Protein AF-Q2FQA1-F1 (afdb_monomer_lite)

Radius of gyration: 12.93 Å; chains: 1; bounding box: 30×27×35 Å

Secondary structure (DSSP, 8-state):
-HHHHHHHHHHH-HHHHHHHHT-TTSTT-BTTEEEEEEETTSBEEE-SS-GGGTT-B-TT---TTS--HHHHHHHHHHHH--S-----SEEEEEEE--

Organism: Methanospirillum hungatei JF-1 (strain ATCC 27890 / DSM 864 / NBRC 100397 / JF-1) (NCBI:txid323259)

Foldseek 3Di:
DQVVLVVCCVVVNDVVSLVQLLDCPHPPNDPFKWKWKAAPQQATSHGNVCVVSHRPRQQCPADPVRDRVSVVCVVVQVPPDPDPPPPRRMGMDMDGDD

Structure (mmCIF, N/CA/C/O backbone):
data_AF-Q2FQA1-F1
#
_entry.id   AF-Q2FQA1-F1
#
loop_
_atom_site.group_PDB
_atom_site.id
_atom_site.type_symbol
_atom_site.label_atom_id
_atom_site.label_alt_id
_atom_site.label_comp_id
_atom_site.label_asym_id
_atom_site.label_entity_id
_atom_site.label_seq_id
_atom_site.pdbx_PDB_ins_code
_atom_site.Cartn_x
_atom_site.Cartn_y
_atom_site.Cartn_z
_atom_site.occupancy
_atom_site.B_iso_or_equiv
_atom_site.auth_seq_id
_atom_site.auth_comp_id
_atom_site.auth_asym_id
_atom_site.auth_atom_id
_atom_site.pdbx_PDB_model_num
ATOM 1 N N . MET A 1 1 ? -2.213 10.019 11.222 1.00 59.78 1 MET A N 1
ATOM 2 C CA . MET A 1 1 ? -2.480 8.971 10.222 1.00 59.78 1 MET A CA 1
ATOM 3 C C . MET A 1 1 ? -1.467 7.840 10.185 1.00 59.78 1 MET A C 1
ATOM 5 O O . MET A 1 1 ? -1.911 6.734 10.426 1.00 59.78 1 MET A O 1
ATOM 9 N N . ASP A 1 2 ? -0.157 8.017 9.981 1.00 65.12 2 ASP A N 1
ATOM 10 C CA . ASP A 1 2 ? 0.784 6.864 9.933 1.00 65.12 2 ASP A CA 1
ATOM 11 C C . ASP A 1 2 ? 0.725 6.025 11.208 1.00 65.12 2 ASP A C 1
ATOM 13 O O . ASP A 1 2 ? 0.512 4.817 11.164 1.00 65.12 2 ASP A O 1
ATOM 17 N N . GLY A 1 3 ? 0.819 6.697 12.359 1.00 76.56 3 GLY A N 1
ATOM 18 C CA . GLY A 1 3 ? 0.664 6.054 13.658 1.00 76.56 3 GLY A CA 1
ATOM 19 C C . GLY A 1 3 ? -0.721 5.437 13.865 1.00 76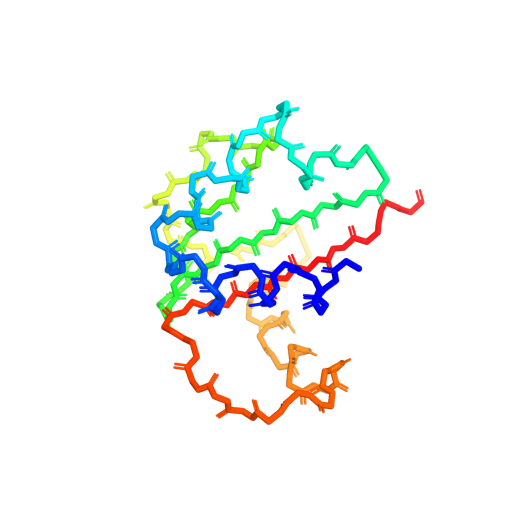.56 3 GLY A C 1
ATOM 20 O O . GLY A 1 3 ? -0.811 4.383 14.474 1.00 76.56 3 GLY A O 1
ATOM 21 N N . GLU A 1 4 ? -1.784 6.032 13.318 1.00 84.25 4 GLU A N 1
ATOM 22 C CA . GLU A 1 4 ? -3.163 5.528 13.447 1.00 84.25 4 GLU A CA 1
ATOM 23 C C . GLU A 1 4 ? -3.397 4.290 12.574 1.00 84.25 4 GLU A C 1
ATOM 25 O O . GLU A 1 4 ? -4.002 3.329 13.030 1.00 84.25 4 GLU A O 1
ATOM 30 N N . ALA A 1 5 ? -2.872 4.271 11.347 1.00 84.25 5 ALA A N 1
ATOM 31 C CA . ALA A 1 5 ? -2.946 3.130 10.440 1.00 84.25 5 ALA A CA 1
ATOM 32 C C . ALA A 1 5 ? -2.128 1.946 10.975 1.00 84.25 5 ALA A C 1
ATOM 34 O O . ALA A 1 5 ? -2.594 0.805 10.985 1.00 84.25 5 ALA A O 1
ATOM 35 N N . VAL A 1 6 ? -0.924 2.220 11.488 1.00 83.00 6 VAL A N 1
ATOM 36 C CA . VAL A 1 6 ? -0.097 1.221 12.178 1.00 83.00 6 VAL A CA 1
ATOM 37 C C . VAL A 1 6 ? -0.812 0.692 13.421 1.00 83.00 6 VAL A C 1
ATOM 39 O O . VAL A 1 6 ? -0.863 -0.521 13.622 1.00 83.00 6 VAL A O 1
ATOM 42 N N . HIS A 1 7 ? -1.408 1.575 14.226 1.00 85.31 7 HIS A N 1
ATOM 43 C CA . HIS A 1 7 ? -2.165 1.187 15.415 1.00 85.31 7 HIS A CA 1
ATOM 44 C C . HIS A 1 7 ? -3.396 0.346 15.064 1.00 85.31 7 HIS A C 1
ATOM 46 O O . HIS A 1 7 ? -3.628 -0.684 15.684 1.00 85.31 7 HIS A O 1
ATOM 52 N N . TYR A 1 8 ? -4.130 0.705 14.013 1.00 88.19 8 TYR A N 1
ATOM 53 C CA . TYR A 1 8 ? -5.281 -0.060 13.544 1.00 88.19 8 TYR A CA 1
ATOM 54 C C . TYR A 1 8 ? -4.894 -1.479 13.120 1.00 88.19 8 TYR A C 1
ATOM 56 O O . TYR A 1 8 ? -5.545 -2.444 13.509 1.00 88.19 8 TYR A O 1
ATOM 64 N N . VAL A 1 9 ? -3.797 -1.637 12.372 1.00 87.50 9 VAL A N 1
ATOM 65 C CA . VAL A 1 9 ? -3.272 -2.967 12.016 1.00 87.50 9 VAL A CA 1
ATOM 66 C C . VAL A 1 9 ? -2.830 -3.745 13.251 1.00 87.50 9 VAL A C 1
ATOM 68 O O . VAL A 1 9 ? -3.000 -4.963 13.294 1.00 87.50 9 VAL A O 1
ATOM 71 N N . TYR A 1 10 ? -2.268 -3.065 14.248 1.00 85.56 10 TYR A N 1
ATOM 72 C CA . TYR A 1 10 ? -1.885 -3.683 15.511 1.00 85.56 10 TYR A CA 1
ATOM 73 C C . TYR A 1 10 ? -3.104 -4.191 16.299 1.00 85.56 10 TYR A C 1
ATOM 75 O O . TYR A 1 10 ? -3.089 -5.325 16.772 1.00 85.56 10 TYR A O 1
ATOM 83 N N . GLU A 1 11 ? -4.167 -3.393 16.404 1.00 89.81 11 GLU A N 1
ATOM 84 C CA . GLU A 1 11 ? -5.371 -3.741 17.167 1.00 89.81 11 GLU A CA 1
ATOM 85 C C . GLU A 1 11 ? -6.282 -4.739 16.442 1.00 89.81 11 GLU A C 1
ATOM 87 O O . GLU A 1 11 ? -6.765 -5.694 17.046 1.00 89.81 11 GLU A O 1
ATOM 92 N N . GLN A 1 12 ? -6.523 -4.523 15.148 1.00 92.44 12 GLN A N 1
ATOM 93 C CA . GLN A 1 12 ? -7.493 -5.287 14.351 1.00 92.44 12 GLN A CA 1
ATOM 94 C C . GLN A 1 12 ? -6.851 -6.456 13.594 1.00 92.44 12 GLN A C 1
ATOM 96 O O . GLN A 1 12 ? -7.538 -7.346 13.086 1.00 92.44 12 GLN A O 1
ATOM 101 N N . GLY A 1 13 ? -5.523 -6.468 13.508 1.00 89.19 13 GLY A N 1
ATOM 102 C CA . GLY A 1 13 ? -4.756 -7.454 12.767 1.00 89.19 13 GLY A CA 1
ATOM 103 C C . GLY A 1 13 ? -4.571 -7.106 11.288 1.00 89.19 13 GLY A C 1
ATOM 104 O O . GLY A 1 13 ? -5.265 -6.282 10.687 1.00 89.19 13 GLY A O 1
ATOM 105 N N . ARG A 1 14 ? -3.608 -7.803 10.677 1.00 88.62 14 ARG A N 1
ATOM 106 C CA . ARG A 1 14 ? -3.161 -7.598 9.291 1.00 88.62 14 ARG A CA 1
ATOM 107 C C . ARG A 1 14 ? -4.305 -7.592 8.277 1.00 88.62 14 ARG A C 1
ATOM 109 O O . ARG A 1 14 ? -4.420 -6.654 7.497 1.00 88.62 14 ARG A O 1
ATOM 116 N N . ASP A 1 15 ? -5.122 -8.641 8.262 1.00 91.94 15 ASP A N 1
ATOM 117 C CA . ASP A 1 15 ? -6.126 -8.824 7.209 1.00 91.94 15 ASP A CA 1
ATOM 118 C C . ASP A 1 15 ? -7.289 -7.830 7.346 1.00 91.94 15 ASP A C 1
ATOM 120 O O . ASP A 1 15 ? -7.900 -7.450 6.348 1.00 91.94 15 ASP A O 1
ATOM 124 N N . ALA A 1 16 ? -7.591 -7.386 8.571 1.00 92.94 16 ALA A N 1
ATOM 125 C CA . ALA A 1 16 ? -8.540 -6.305 8.817 1.00 92.94 16 ALA A CA 1
ATOM 126 C C . ALA A 1 16 ? -8.002 -4.969 8.298 1.00 92.94 16 ALA A C 1
ATOM 128 O O . ALA A 1 16 ? -8.700 -4.296 7.546 1.00 92.94 16 ALA A O 1
ATOM 129 N N . GLY A 1 17 ? -6.744 -4.641 8.603 1.00 91.38 17 GLY A N 1
ATOM 130 C CA . GLY A 1 17 ? -6.102 -3.435 8.085 1.00 91.38 17 GLY A CA 1
ATOM 131 C C . GLY A 1 17 ? -5.991 -3.409 6.563 1.00 91.38 17 GLY A C 1
ATOM 132 O O . GLY A 1 17 ? -6.355 -2.416 5.949 1.00 91.38 17 GLY A O 1
ATOM 133 N N . ILE A 1 18 ? -5.579 -4.511 5.924 1.00 92.38 18 ILE A N 1
ATOM 134 C CA . ILE A 1 18 ? -5.521 -4.593 4.451 1.00 92.38 18 ILE A CA 1
ATOM 135 C C . ILE A 1 18 ? -6.898 -4.338 3.829 1.00 92.38 18 ILE A C 1
ATOM 137 O O . ILE A 1 18 ? -6.989 -3.655 2.811 1.00 92.38 18 ILE A O 1
ATOM 141 N N . ARG A 1 19 ? -7.965 -4.895 4.412 1.00 94.12 19 ARG A N 1
ATOM 142 C CA . ARG A 1 19 ? -9.331 -4.671 3.925 1.00 94.12 19 ARG A CA 1
ATOM 143 C C . ARG A 1 19 ? -9.739 -3.210 4.080 1.00 94.12 19 ARG A C 1
ATOM 145 O O . ARG A 1 19 ? -10.202 -2.634 3.107 1.00 94.12 19 ARG A O 1
ATOM 152 N N . GLU A 1 20 ? -9.516 -2.632 5.258 1.00 93.44 20 GLU A N 1
ATOM 153 C CA . GLU A 1 20 ? -9.839 -1.233 5.553 1.00 93.44 20 GLU A CA 1
ATOM 154 C C . GLU A 1 20 ? -9.100 -0.273 4.610 1.00 93.44 20 GLU A C 1
ATOM 156 O O . GLU A 1 20 ? -9.700 0.627 4.038 1.00 93.44 20 GLU A O 1
ATOM 161 N N . PHE A 1 21 ? -7.806 -0.496 4.375 1.00 91.88 21 PHE A N 1
ATOM 162 C CA . PHE A 1 21 ? -6.998 0.365 3.504 1.00 91.88 21 PHE A CA 1
ATOM 163 C C . PHE A 1 21 ? -7.348 0.240 2.018 1.00 91.88 21 PHE A C 1
ATOM 165 O O . PHE A 1 21 ? -6.957 1.095 1.229 1.00 91.88 21 PHE A O 1
ATOM 172 N N . ASN A 1 22 ? -8.045 -0.824 1.615 1.00 91.94 22 ASN A N 1
ATOM 173 C CA . ASN A 1 22 ? -8.568 -0.971 0.257 1.00 91.94 22 ASN A CA 1
ATOM 174 C C . ASN A 1 22 ? -10.016 -0.482 0.121 1.00 91.94 22 ASN A C 1
ATOM 176 O O . ASN A 1 22 ? -10.546 -0.517 -0.989 1.00 91.94 22 ASN A O 1
ATOM 180 N N . ASP A 1 23 ? -10.659 -0.049 1.207 1.00 91.69 23 ASP A N 1
ATOM 181 C CA . ASP A 1 23 ? -12.004 0.512 1.160 1.00 91.69 23 ASP A CA 1
ATOM 182 C C . ASP A 1 23 ? -11.928 2.017 0.837 1.00 91.69 23 ASP A C 1
ATOM 184 O O . ASP A 1 23 ? -11.515 2.809 1.688 1.00 91.69 23 ASP A O 1
ATOM 188 N N . PRO A 1 24 ? -12.346 2.460 -0.366 1.00 87.25 24 PRO A N 1
ATOM 189 C CA . PRO A 1 24 ? -12.360 3.880 -0.720 1.00 87.25 24 PRO A CA 1
ATOM 190 C C . PRO A 1 24 ? -13.406 4.689 0.067 1.00 87.25 24 PRO A C 1
ATOM 192 O O . PRO A 1 24 ? -13.452 5.911 -0.056 1.00 87.25 24 PRO A O 1
ATOM 195 N N . SER A 1 25 ? -14.254 4.035 0.860 1.00 89.19 25 SER A N 1
ATOM 196 C CA . SER A 1 25 ? -15.173 4.650 1.821 1.00 89.19 25 SER A CA 1
ATOM 197 C C . SER A 1 25 ? -14.790 4.394 3.283 1.00 89.19 25 SER A C 1
ATOM 199 O O . SER A 1 25 ? -15.526 4.798 4.183 1.00 89.19 25 SER A O 1
ATOM 201 N N . GLY A 1 26 ? -13.648 3.739 3.519 1.00 88.69 26 GLY A N 1
ATOM 202 C CA . GLY A 1 26 ? -13.154 3.402 4.847 1.00 88.69 26 GLY A CA 1
ATOM 203 C C . GLY A 1 26 ? -12.625 4.606 5.623 1.00 88.69 26 GLY A C 1
ATOM 204 O O . GLY A 1 26 ? -12.442 5.706 5.099 1.00 88.69 26 GLY A O 1
ATOM 205 N N . THR A 1 27 ? -12.304 4.368 6.890 1.00 89.94 27 THR A N 1
ATOM 206 C CA . THR A 1 27 ? -11.839 5.375 7.860 1.00 89.94 27 THR A CA 1
ATOM 207 C C . THR A 1 27 ? -10.537 6.053 7.432 1.00 89.94 27 THR A C 1
ATOM 209 O O . THR A 1 27 ? -10.264 7.187 7.814 1.00 89.94 27 THR A O 1
ATOM 212 N N . PHE A 1 28 ? -9.734 5.357 6.627 1.00 87.75 28 PHE A N 1
ATOM 213 C CA . PHE A 1 28 ? -8.458 5.845 6.104 1.00 87.75 28 PHE A CA 1
ATOM 214 C C . PHE A 1 28 ? -8.543 6.354 4.660 1.00 87.75 28 PHE A C 1
ATOM 216 O O . PHE A 1 28 ? -7.511 6.609 4.038 1.00 87.75 28 PHE A O 1
ATOM 223 N N . SER A 1 29 ? -9.752 6.489 4.112 1.00 86.19 29 SER A N 1
ATOM 224 C CA . SER A 1 29 ? -9.960 7.119 2.814 1.00 86.19 29 SER A CA 1
ATOM 225 C C . SER A 1 29 ? -9.912 8.638 2.968 1.00 86.19 29 SER A C 1
ATOM 227 O O . SER A 1 29 ? -10.922 9.295 3.224 1.00 86.19 29 SER A O 1
ATOM 229 N N . ASP A 1 30 ? -8.705 9.189 2.860 1.00 81.81 30 ASP A N 1
ATOM 230 C CA . ASP A 1 30 ? -8.449 10.626 2.890 1.00 81.81 30 ASP A CA 1
ATOM 231 C C . ASP A 1 30 ? -7.996 11.092 1.492 1.00 81.81 30 ASP A C 1
ATOM 233 O O . ASP A 1 30 ? -7.000 10.579 0.970 1.00 81.81 30 ASP A O 1
ATOM 237 N N . PRO A 1 31 ? -8.692 12.048 0.849 1.00 75.50 31 PRO A N 1
ATOM 238 C CA . PRO A 1 31 ? -8.282 12.585 -0.451 1.00 75.50 31 PRO A CA 1
ATOM 239 C C . PRO A 1 31 ? -6.930 13.315 -0.410 1.00 75.50 31 PRO A C 1
ATOM 241 O O . PRO A 1 31 ? -6.290 13.474 -1.449 1.00 75.50 31 PRO A O 1
ATOM 244 N N . GLU A 1 32 ? -6.484 13.755 0.765 1.00 77.69 32 GLU A N 1
ATOM 245 C CA . GLU A 1 32 ? -5.204 14.428 0.980 1.00 77.69 32 GLU A CA 1
ATOM 246 C C . GLU A 1 32 ? -4.109 13.475 1.481 1.00 77.69 32 GLU A C 1
ATOM 248 O O . GLU A 1 32 ? -2.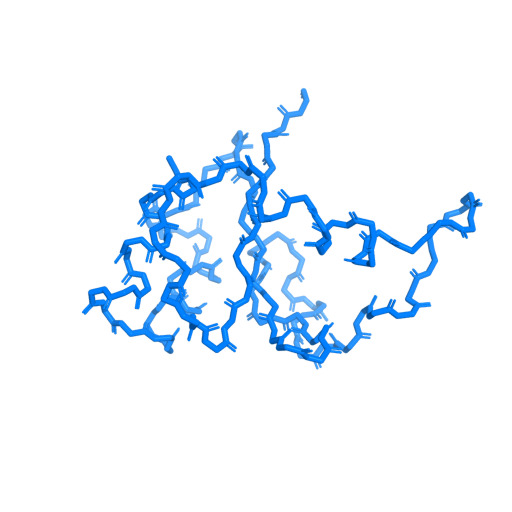945 13.879 1.567 1.00 77.69 32 GLU A O 1
ATOM 253 N N . MET A 1 33 ? -4.427 12.212 1.793 1.00 73.50 33 MET A N 1
ATOM 254 C CA . MET A 1 33 ? -3.453 11.226 2.269 1.00 73.50 33 MET A CA 1
ATOM 255 C C . MET A 1 33 ? -3.651 9.832 1.669 1.00 73.50 33 MET A C 1
ATOM 257 O O . MET A 1 33 ? -4.670 9.171 1.823 1.00 73.50 33 MET A O 1
ATOM 261 N N . PHE A 1 34 ? -2.593 9.336 1.036 1.00 77.25 34 PHE A N 1
ATOM 262 C CA . PHE A 1 34 ? -2.554 8.025 0.407 1.00 77.25 34 PHE A CA 1
ATOM 263 C C . PHE A 1 34 ? -1.949 7.000 1.356 1.00 77.25 34 PHE A C 1
ATOM 265 O O . PHE A 1 34 ? -0.829 7.205 1.820 1.00 77.25 34 PHE A O 1
ATOM 272 N N . ILE A 1 35 ? -2.639 5.880 1.589 1.00 84.50 35 ILE A N 1
ATOM 273 C CA . ILE A 1 35 ? -2.073 4.710 2.270 1.00 84.50 35 ILE A CA 1
ATOM 274 C C . ILE A 1 35 ? -1.697 3.640 1.248 1.00 84.50 35 ILE A C 1
ATOM 276 O O . ILE A 1 35 ? -2.499 3.254 0.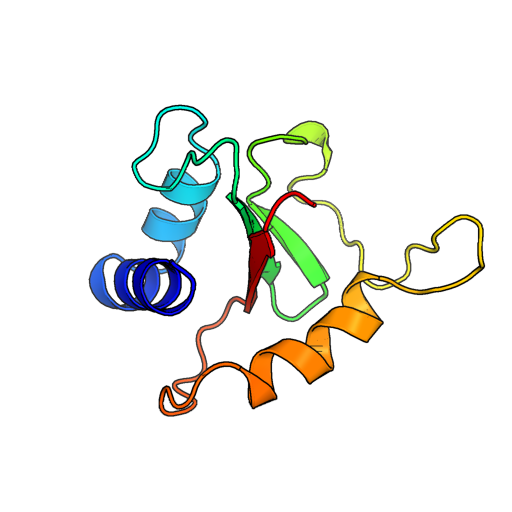396 1.00 84.50 35 ILE A O 1
ATOM 280 N N . PHE A 1 36 ? -0.480 3.120 1.387 1.00 85.38 36 PHE A N 1
ATOM 281 C CA . PHE A 1 36 ? -0.002 1.936 0.687 1.00 85.38 36 PHE A CA 1
ATOM 282 C C . PHE A 1 36 ? 0.431 0.888 1.705 1.00 85.38 36 PHE A C 1
ATOM 284 O O . PHE A 1 36 ? 1.196 1.184 2.623 1.00 85.38 36 PHE A O 1
ATOM 291 N N . ALA A 1 37 ? -0.015 -0.352 1.520 1.00 89.12 37 ALA A N 1
ATOM 292 C CA . ALA A 1 37 ? 0.476 -1.483 2.301 1.00 89.12 37 ALA A CA 1
ATOM 293 C C . ALA A 1 37 ? 1.216 -2.463 1.393 1.00 89.12 37 ALA A C 1
ATOM 295 O O . ALA A 1 37 ? 0.695 -2.830 0.342 1.00 89.12 37 ALA A O 1
ATOM 296 N N . PHE A 1 38 ? 2.394 -2.921 1.807 1.00 89.19 38 PHE A N 1
ATOM 297 C CA . PHE A 1 38 ? 3.191 -3.928 1.108 1.00 89.19 38 PHE A CA 1
ATOM 298 C C . PHE A 1 38 ? 3.484 -5.124 2.013 1.00 89.19 38 PHE A C 1
ATOM 300 O O . PHE A 1 38 ? 3.592 -4.983 3.231 1.00 89.19 38 PHE A O 1
ATOM 307 N N . ASP A 1 39 ? 3.653 -6.307 1.426 1.00 89.12 39 ASP A N 1
ATOM 308 C CA . ASP A 1 39 ? 4.324 -7.406 2.118 1.00 89.12 39 ASP A CA 1
ATOM 309 C C . ASP A 1 39 ? 5.850 -7.190 2.157 1.00 89.12 39 ASP A C 1
ATOM 311 O O . ASP A 1 39 ? 6.409 -6.285 1.531 1.00 89.12 39 ASP A O 1
ATOM 315 N N . MET A 1 40 ? 6.546 -8.068 2.878 1.00 85.12 40 MET A N 1
ATOM 316 C CA . MET A 1 40 ? 8.003 -8.010 3.034 1.00 85.12 40 MET A CA 1
ATOM 317 C C . MET A 1 40 ? 8.795 -8.347 1.759 1.00 85.12 40 MET A C 1
ATOM 319 O O . MET A 1 40 ? 10.012 -8.175 1.745 1.00 85.12 40 MET A O 1
ATOM 323 N N . ASN A 1 41 ? 8.130 -8.787 0.690 1.00 88.75 41 ASN A N 1
ATOM 324 C CA . ASN A 1 41 ? 8.732 -9.052 -0.614 1.00 88.75 41 ASN A CA 1
ATOM 325 C C . ASN A 1 41 ? 8.483 -7.908 -1.615 1.00 88.75 41 ASN A C 1
ATOM 327 O O . ASN A 1 41 ? 8.978 -7.970 -2.740 1.00 88.75 41 ASN A O 1
ATOM 331 N N . GLY A 1 42 ? 7.728 -6.871 -1.235 1.00 87.75 42 GLY A N 1
ATOM 332 C CA . GLY A 1 42 ? 7.354 -5.759 -2.110 1.00 87.75 42 GLY A CA 1
ATOM 333 C C . GLY A 1 42 ? 6.098 -6.013 -2.949 1.00 87.75 42 GLY A C 1
ATOM 334 O O . GLY A 1 42 ? 5.876 -5.312 -3.939 1.00 87.75 42 GLY A O 1
ATOM 335 N N . THR A 1 43 ? 5.272 -6.996 -2.584 1.00 93.12 43 THR A N 1
ATOM 336 C CA . THR A 1 43 ? 3.925 -7.177 -3.146 1.00 93.12 43 THR A CA 1
ATOM 337 C C . THR A 1 43 ? 2.986 -6.133 -2.567 1.00 93.12 43 THR A C 1
ATOM 339 O O . THR A 1 43 ? 2.877 -6.008 -1.348 1.00 93.12 43 THR A O 1
ATOM 342 N N . LEU A 1 44 ? 2.289 -5.395 -3.430 1.00 92.00 44 LEU A N 1
ATOM 343 C CA . LEU A 1 44 ? 1.299 -4.410 -3.009 1.00 92.00 44 LEU A CA 1
ATOM 344 C C . LEU A 1 44 ? 0.052 -5.117 -2.456 1.00 92.00 44 LEU A C 1
ATOM 346 O O . LEU A 1 44 ? -0.583 -5.901 -3.156 1.00 92.00 44 LEU A O 1
ATOM 350 N N . LEU A 1 45 ? -0.299 -4.839 -1.205 1.00 92.69 45 LEU A N 1
ATOM 351 C CA . LEU A 1 45 ? -1.449 -5.408 -0.495 1.00 92.69 45 LEU A CA 1
ATOM 352 C C . LEU A 1 45 ? -2.632 -4.441 -0.433 1.00 92.69 45 LEU A C 1
ATOM 354 O O . LEU A 1 45 ? -3.775 -4.889 -0.467 1.00 92.69 45 LEU A O 1
ATOM 358 N N . ALA A 1 46 ? -2.374 -3.134 -0.343 1.00 91.06 46 ALA A N 1
ATOM 359 C CA . ALA A 1 46 ? -3.430 -2.128 -0.360 1.00 91.06 46 ALA A CA 1
ATOM 360 C C . ALA A 1 46 ? -3.042 -0.882 -1.150 1.00 91.06 46 ALA A C 1
ATOM 362 O O . ALA A 1 46 ? -1.945 -0.349 -0.964 1.00 91.06 46 ALA A O 1
ATOM 363 N N . ASN A 1 47 ? -3.952 -0.451 -2.025 1.00 88.25 47 ASN A N 1
ATOM 364 C CA . ASN A 1 47 ? -3.895 0.815 -2.751 1.00 88.25 47 ASN A CA 1
ATOM 365 C C . ASN A 1 47 ? -5.311 1.174 -3.240 1.00 88.25 47 ASN A C 1
ATOM 367 O O . ASN A 1 47 ? -5.718 0.699 -4.306 1.00 88.25 47 ASN A O 1
ATOM 371 N N . PRO A 1 48 ? -6.058 2.002 -2.490 1.00 81.81 48 PRO A N 1
ATOM 372 C CA . PRO A 1 48 ? -7.468 2.257 -2.783 1.00 81.81 48 PRO A CA 1
ATOM 373 C C . PRO A 1 48 ? -7.669 3.031 -4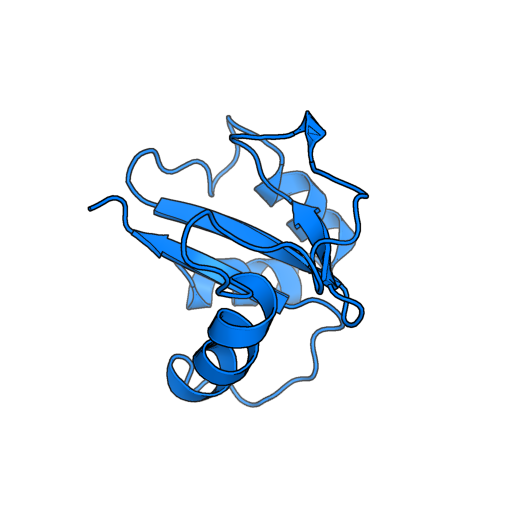.095 1.00 81.81 48 PRO A C 1
ATOM 375 O O . PRO A 1 48 ? -8.713 2.918 -4.732 1.00 81.81 48 PRO A O 1
ATOM 378 N N . TYR A 1 49 ? -6.651 3.767 -4.548 1.00 81.69 49 TYR A N 1
ATOM 379 C CA . TYR A 1 49 ? -6.706 4.582 -5.764 1.00 81.69 49 TYR A CA 1
ATOM 380 C C . TYR A 1 49 ? -6.306 3.815 -7.027 1.00 81.69 49 TYR A C 1
ATOM 382 O O . TYR A 1 49 ? -6.782 4.118 -8.121 1.00 81.69 49 TYR A O 1
ATOM 390 N N . PHE A 1 50 ? -5.454 2.796 -6.889 1.00 85.25 50 PHE A N 1
ATOM 391 C CA . PHE A 1 50 ? -5.030 1.934 -7.993 1.00 85.25 50 PHE A CA 1
ATOM 392 C C .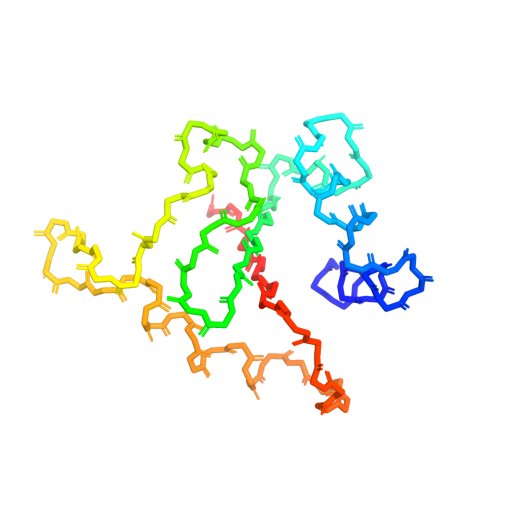 PHE A 1 50 ? -5.224 0.451 -7.642 1.00 85.25 50 PHE A C 1
ATOM 394 O O . PHE A 1 50 ? -4.244 -0.300 -7.567 1.00 85.25 50 PHE A O 1
ATOM 401 N N . PRO A 1 51 ? -6.480 -0.010 -7.476 1.00 86.94 51 PRO A N 1
ATOM 402 C CA . PRO A 1 51 ? -6.774 -1.375 -7.037 1.00 86.94 51 PRO A CA 1
ATOM 403 C C . PRO A 1 51 ? -6.254 -2.440 -8.012 1.00 86.94 51 PRO A C 1
ATOM 405 O O . PRO A 1 51 ? -5.894 -3.536 -7.598 1.00 86.94 51 PRO A O 1
ATOM 408 N N . GLY A 1 52 ? -6.130 -2.111 -9.304 1.00 90.44 52 GLY A N 1
ATOM 409 C CA . GLY A 1 52 ? -5.577 -3.021 -10.314 1.00 90.44 52 GLY A CA 1
ATOM 410 C C . GLY A 1 52 ? -4.108 -3.403 -10.093 1.00 90.44 52 GLY A C 1
ATOM 411 O O . GLY A 1 52 ? -3.639 -4.365 -10.696 1.00 90.44 52 GLY A O 1
ATOM 412 N N . LEU A 1 53 ? -3.379 -2.675 -9.239 1.00 89.62 53 LEU A N 1
ATOM 413 C CA . LEU A 1 53 ? -1.990 -2.979 -8.888 1.00 89.62 53 LEU A CA 1
ATOM 414 C C . LEU A 1 53 ? -1.868 -3.924 -7.682 1.00 89.62 53 LEU A C 1
ATOM 416 O O . LEU A 1 53 ? -0.782 -4.451 -7.435 1.00 89.62 53 LEU A O 1
ATOM 420 N N . VAL A 1 54 ? -2.944 -4.131 -6.916 1.00 93.06 54 VAL A N 1
ATOM 421 C CA . VAL A 1 54 ? -2.932 -5.004 -5.735 1.00 93.06 54 VAL A CA 1
ATOM 422 C C . VAL A 1 54 ? -2.612 -6.445 -6.151 1.00 93.06 54 VAL A C 1
ATOM 424 O O . VAL A 1 54 ? -3.089 -6.941 -7.170 1.00 93.06 54 VAL A O 1
ATOM 427 N N . GLY A 1 55 ? -1.763 -7.115 -5.372 1.00 94.12 55 GLY A N 1
ATOM 428 C CA . GLY A 1 55 ? -1.254 -8.461 -5.640 1.00 94.12 55 GLY A CA 1
ATOM 429 C C . GLY A 1 55 ? -0.028 -8.509 -6.556 1.00 94.12 55 GLY A C 1
ATOM 430 O O . GLY A 1 55 ? 0.558 -9.576 -6.726 1.00 94.12 55 GLY A O 1
ATOM 431 N N . GLN A 1 56 ? 0.398 -7.378 -7.125 1.00 94.62 56 GLN A N 1
ATOM 432 C CA . GLN A 1 56 ? 1.589 -7.320 -7.970 1.00 94.62 56 GLN A CA 1
ATOM 433 C C . GLN A 1 56 ? 2.835 -7.007 -7.139 1.00 94.62 56 GLN A C 1
ATOM 435 O O . GLN A 1 56 ? 2.817 -6.141 -6.260 1.00 94.62 56 GLN A O 1
ATOM 440 N N . ASN A 1 57 ? 3.939 -7.696 -7.437 1.00 93.12 57 ASN A N 1
ATOM 441 C CA . ASN A 1 57 ? 5.238 -7.350 -6.875 1.00 93.12 57 ASN A CA 1
ATOM 442 C C . ASN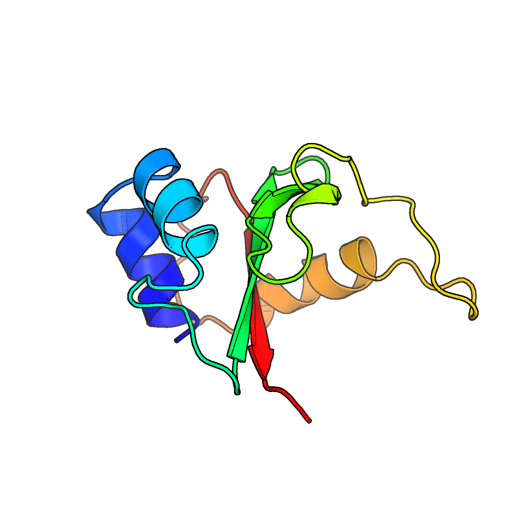 A 1 57 ? 5.804 -6.130 -7.599 1.00 93.12 57 ASN A C 1
ATOM 444 O O . ASN A 1 57 ? 5.965 -6.162 -8.817 1.00 93.12 57 ASN A O 1
ATOM 448 N N . ARG A 1 58 ? 6.103 -5.075 -6.838 1.00 89.62 58 ARG A N 1
ATOM 449 C CA . ARG A 1 58 ? 6.552 -3.785 -7.373 1.00 89.62 58 ARG A CA 1
ATOM 450 C C . ARG A 1 58 ? 7.985 -3.429 -6.986 1.00 89.62 58 ARG A C 1
ATOM 452 O O . ARG A 1 58 ? 8.445 -2.318 -7.250 1.00 89.62 58 ARG A O 1
ATOM 459 N N . LEU A 1 59 ? 8.708 -4.359 -6.357 1.00 89.25 59 LEU A N 1
ATOM 460 C CA . LEU A 1 59 ? 10.035 -4.101 -5.800 1.00 89.25 59 LEU A CA 1
ATOM 461 C C . LEU A 1 59 ? 11.028 -3.640 -6.873 1.00 89.25 59 LEU A C 1
ATOM 463 O O . LEU A 1 59 ? 11.866 -2.787 -6.607 1.00 89.25 59 LEU A O 1
ATOM 467 N N . ASN A 1 60 ? 10.925 -4.186 -8.085 1.00 92.00 60 ASN A N 1
ATOM 468 C CA . ASN A 1 60 ? 11.863 -3.926 -9.181 1.00 92.00 60 ASN A CA 1
ATOM 469 C C . ASN A 1 60 ? 11.311 -2.985 -10.256 1.00 92.00 60 ASN A C 1
ATOM 471 O O . ASN A 1 60 ? 11.947 -2.808 -11.297 1.00 92.00 60 ASN A O 1
ATOM 475 N N . ASP A 1 61 ? 10.154 -2.372 -10.018 1.00 90.75 61 ASP A N 1
ATOM 476 C CA . ASP A 1 61 ? 9.593 -1.425 -10.968 1.00 90.75 61 ASP A CA 1
ATOM 477 C C . ASP A 1 61 ? 10.339 -0.105 -10.950 1.00 90.75 61 ASP A C 1
ATOM 479 O O . ASP A 1 61 ? 10.694 0.425 -9.893 1.00 90.75 61 ASP A O 1
ATOM 483 N N . ARG A 1 62 ? 10.562 0.420 -12.154 1.00 91.75 62 ARG A N 1
ATOM 484 C CA . ARG A 1 62 ? 11.254 1.684 -12.360 1.00 91.75 62 ARG A CA 1
ATOM 485 C C . ARG A 1 62 ? 10.276 2.775 -12.744 1.00 91.75 62 ARG A C 1
ATOM 487 O O . ARG A 1 62 ? 9.378 2.558 -13.556 1.00 91.75 62 ARG A O 1
ATOM 494 N N . ASP A 1 63 ? 10.490 3.956 -12.188 1.00 85.81 63 ASP A N 1
ATOM 495 C CA . ASP A 1 63 ? 9.887 5.170 -12.717 1.00 85.81 63 ASP A CA 1
ATOM 496 C C . ASP A 1 63 ? 10.581 5.596 -14.037 1.00 85.81 63 ASP A C 1
ATOM 498 O O . ASP A 1 63 ? 11.612 5.022 -14.419 1.00 85.81 63 ASP A O 1
ATOM 502 N N . PRO A 1 64 ? 10.058 6.609 -14.755 1.00 92.00 64 PRO A N 1
ATOM 503 C CA . PRO A 1 64 ? 10.677 7.114 -15.985 1.00 92.00 64 PRO A CA 1
ATOM 504 C C . PRO A 1 64 ? 12.115 7.637 -15.824 1.00 92.00 64 PRO A C 1
ATOM 506 O O . PRO A 1 64 ? 12.826 7.781 -16.817 1.00 92.00 64 PRO A O 1
ATOM 509 N N . TYR A 1 65 ? 12.562 7.904 -14.595 1.00 92.44 65 TYR A N 1
ATOM 510 C CA . TYR A 1 65 ? 13.913 8.364 -14.268 1.00 92.44 65 TYR A CA 1
ATOM 511 C C . TYR A 1 65 ? 14.847 7.212 -13.857 1.00 92.44 65 TYR A C 1
ATOM 513 O O . TYR A 1 65 ? 15.993 7.446 -13.462 1.00 92.44 65 TYR A O 1
ATOM 521 N N . GLY A 1 66 ? 14.383 5.961 -13.943 1.00 91.44 66 GLY A N 1
ATOM 522 C CA . GLY A 1 66 ? 15.151 4.767 -13.600 1.00 91.44 66 GLY A CA 1
ATOM 523 C C . GLY A 1 66 ? 15.299 4.528 -12.096 1.00 91.44 66 GLY A C 1
ATOM 524 O O . GLY A 1 66 ? 16.156 3.738 -11.693 1.00 91.44 66 GLY A O 1
ATOM 525 N N . LYS A 1 67 ? 14.509 5.203 -11.256 1.00 90.38 67 LYS A N 1
ATOM 526 C CA . LYS A 1 67 ? 14.483 4.996 -9.803 1.00 90.38 67 LYS A CA 1
ATOM 527 C C . LYS A 1 67 ? 13.546 3.851 -9.451 1.00 90.38 67 LYS A C 1
ATOM 529 O O . LYS A 1 67 ? 12.575 3.634 -10.159 1.00 90.38 67 LYS A O 1
ATOM 534 N N . TYR A 1 68 ? 13.827 3.159 -8.346 1.00 89.88 68 TYR A N 1
ATOM 535 C CA . TYR A 1 68 ? 12.980 2.098 -7.794 1.00 89.88 68 TYR A CA 1
ATOM 536 C C . TYR A 1 68 ? 12.173 2.650 -6.615 1.00 89.88 68 TYR A C 1
ATOM 538 O O . TYR A 1 68 ? 12.701 2.683 -5.499 1.00 89.88 68 TYR A O 1
ATOM 546 N N . PRO A 1 69 ? 10.924 3.110 -6.813 1.00 82.81 69 PRO A N 1
ATOM 547 C CA . PRO A 1 69 ? 10.212 3.854 -5.779 1.00 82.81 69 PRO A CA 1
ATOM 548 C C . PRO A 1 69 ? 10.032 3.030 -4.502 1.00 82.81 69 PRO A C 1
ATOM 550 O O . PRO A 1 69 ? 10.364 3.500 -3.422 1.00 82.81 69 PRO A O 1
ATOM 553 N N . VAL A 1 70 ? 9.628 1.760 -4.623 1.00 83.31 70 VAL A N 1
ATOM 554 C CA . VAL A 1 70 ? 9.428 0.862 -3.470 1.00 83.31 70 VAL A CA 1
ATOM 555 C C . VAL A 1 70 ? 10.727 0.648 -2.682 1.00 83.31 70 VAL A C 1
ATOM 557 O O . VAL A 1 70 ? 10.715 0.694 -1.455 1.00 83.31 70 VAL A O 1
ATOM 560 N N . GLN A 1 71 ? 11.865 0.485 -3.366 1.00 86.69 71 GLN A N 1
ATOM 561 C CA . GLN A 1 71 ? 13.164 0.313 -2.700 1.00 86.69 71 GLN A CA 1
ATOM 562 C C . GLN A 1 71 ? 13.650 1.598 -2.020 1.00 86.69 71 GLN A C 1
ATOM 564 O O . GLN A 1 71 ? 14.322 1.526 -0.996 1.00 86.69 71 GLN A O 1
ATOM 569 N N . ILE A 1 72 ? 13.319 2.770 -2.574 1.00 81.38 72 ILE A N 1
ATOM 570 C CA . ILE A 1 72 ? 13.645 4.075 -1.978 1.00 81.38 72 ILE A CA 1
ATOM 571 C C . ILE A 1 72 ? 12.804 4.329 -0.724 1.00 81.38 72 ILE A C 1
ATOM 573 O O . ILE A 1 72 ? 13.308 4.889 0.247 1.00 81.38 72 ILE A O 1
ATOM 577 N N . LEU A 1 73 ? 11.541 3.903 -0.740 1.00 73.94 73 LEU A N 1
ATOM 578 C CA . LEU A 1 73 ? 10.590 4.104 0.354 1.00 73.94 73 LEU A CA 1
ATOM 579 C C . LEU A 1 73 ? 10.871 3.188 1.553 1.00 73.94 73 LEU A C 1
ATOM 581 O O . LEU A 1 73 ? 10.668 3.589 2.695 1.00 73.94 73 LEU A O 1
ATOM 585 N N . TRP A 1 74 ? 11.414 1.996 1.310 1.00 75.44 74 TRP A N 1
ATOM 586 C CA . TRP A 1 74 ? 11.751 1.017 2.346 1.00 75.44 74 TRP A CA 1
ATOM 587 C C . TRP A 1 74 ? 12.616 1.584 3.487 1.00 75.44 74 TRP A C 1
ATOM 589 O O . TRP A 1 74 ? 12.208 1.524 4.637 1.00 75.44 74 TRP A O 1
ATOM 599 N N . PRO A 1 75 ? 13.776 2.223 3.251 1.00 69.19 75 PRO A N 1
ATOM 600 C CA . PRO A 1 75 ? 14.556 2.807 4.340 1.00 69.19 75 PRO A CA 1
ATOM 601 C C . PRO A 1 75 ? 13.907 4.038 5.006 1.00 69.19 75 PRO A C 1
ATOM 603 O O . PRO A 1 75 ? 14.375 4.440 6.072 1.00 69.19 75 PRO A O 1
ATOM 606 N N . MET A 1 76 ? 12.868 4.650 4.419 1.00 61.06 76 MET A N 1
ATOM 607 C CA . MET A 1 76 ? 12.191 5.827 4.990 1.00 61.06 76 MET A CA 1
ATOM 608 C C . MET A 1 76 ? 11.218 5.462 6.121 1.00 61.06 76 MET A C 1
ATOM 610 O O . MET A 1 76 ? 11.078 6.234 7.069 1.00 61.06 76 MET A O 1
ATOM 614 N N . GLU A 1 77 ? 10.628 4.265 6.083 1.00 59.38 77 GLU A N 1
ATOM 615 C CA . GLU A 1 77 ? 9.700 3.758 7.109 1.00 59.38 77 GLU A CA 1
ATOM 616 C C . GLU A 1 77 ? 10.324 3.732 8.526 1.00 59.38 77 GLU A C 1
ATOM 618 O O . GLU A 1 77 ? 9.652 3.997 9.517 1.00 59.38 77 GLU A O 1
ATOM 623 N N . ASN A 1 78 ? 11.637 3.471 8.622 1.00 47.81 78 ASN A N 1
ATOM 624 C CA . ASN A 1 78 ? 12.345 3.204 9.879 1.00 47.81 78 ASN A CA 1
ATOM 625 C C . ASN A 1 78 ? 12.819 4.486 10.578 1.00 47.81 78 ASN A C 1
ATOM 627 O O . ASN A 1 78 ? 13.412 4.416 11.650 1.00 47.81 78 ASN A O 1
ATOM 631 N N . LYS A 1 79 ? 12.618 5.655 9.957 1.00 48.25 79 LYS A N 1
ATOM 632 C CA . LYS A 1 79 ? 13.022 6.958 10.512 1.00 48.25 79 LYS A CA 1
ATOM 633 C C . LYS A 1 79 ? 11.853 7.838 10.941 1.00 48.25 79 LYS A C 1
ATOM 635 O O . LYS A 1 79 ? 12.079 8.778 11.693 1.00 48.25 79 LYS A O 1
ATOM 640 N N . ALA A 1 80 ? 10.643 7.578 10.448 1.00 48.28 80 ALA A N 1
ATOM 641 C CA . ALA A 1 80 ? 9.495 8.462 10.657 1.00 48.28 80 ALA A CA 1
ATOM 642 C C . ALA A 1 80 ? 8.644 8.098 11.885 1.00 48.28 80 ALA A C 1
ATOM 644 O O . ALA A 1 80 ? 7.819 8.900 12.315 1.00 48.28 80 ALA A O 1
ATOM 645 N N . LEU A 1 81 ? 8.836 6.909 12.455 1.00 49.31 81 LEU A N 1
ATOM 646 C CA . LEU A 1 81 ? 7.972 6.370 13.495 1.00 49.31 81 LEU A CA 1
ATOM 647 C C . LEU A 1 81 ? 8.826 5.966 14.697 1.00 49.31 81 LEU A C 1
ATOM 649 O O . LEU A 1 81 ? 9.468 4.923 14.681 1.00 49.31 81 LEU A O 1
ATOM 653 N N . ASP A 1 82 ? 8.779 6.767 15.765 1.00 49.56 82 ASP A N 1
ATOM 654 C CA . ASP A 1 82 ? 9.270 6.431 17.119 1.00 49.56 82 ASP A CA 1
ATOM 655 C C . ASP A 1 82 ? 8.377 5.348 17.782 1.00 49.56 82 ASP A C 1
ATOM 657 O O . ASP A 1 82 ? 8.124 5.325 18.985 1.00 49.56 82 ASP A O 1
ATOM 661 N N . ILE A 1 83 ? 7.820 4.460 16.956 1.00 47.28 83 ILE A N 1
ATOM 662 C CA . ILE A 1 83 ? 7.008 3.320 17.347 1.00 47.28 83 ILE A CA 1
ATOM 663 C C . ILE A 1 83 ? 8.007 2.176 17.539 1.00 47.28 83 ILE A C 1
ATOM 665 O O . ILE A 1 83 ? 8.811 1.934 16.631 1.00 47.28 83 ILE A O 1
ATOM 669 N N . PRO A 1 84 ? 8.011 1.474 18.693 1.00 42.81 84 PRO A N 1
ATOM 670 C CA . PRO A 1 84 ? 8.882 0.323 18.877 1.00 42.81 84 PRO A CA 1
ATOM 671 C C . PRO A 1 84 ? 8.699 -0.593 17.676 1.00 42.81 84 PRO A C 1
ATOM 673 O O . PRO A 1 84 ? 7.564 -0.840 17.270 1.00 42.81 84 PRO A O 1
ATOM 676 N N . THR A 1 85 ? 9.813 -1.031 17.091 1.00 46.94 85 THR A N 1
ATOM 677 C CA . THR A 1 85 ? 9.897 -1.894 15.910 1.00 46.94 85 THR A CA 1
ATOM 678 C C . THR A 1 85 ? 9.282 -3.264 16.216 1.00 46.94 85 THR A C 1
ATOM 680 O O . THR A 1 85 ? 9.954 -4.288 16.274 1.00 46.94 85 THR A O 1
ATOM 683 N N . ILE A 1 86 ? 7.984 -3.296 16.490 1.00 48.34 86 ILE A N 1
ATOM 684 C CA . ILE A 1 86 ? 7.175 -4.493 16.529 1.00 48.34 86 ILE A CA 1
ATOM 685 C C . ILE A 1 86 ? 7.064 -4.857 15.061 1.00 48.34 86 ILE A C 1
ATOM 687 O O . ILE A 1 86 ? 6.451 -4.129 14.284 1.00 48.34 86 ILE A O 1
ATOM 691 N N . SER A 1 87 ? 7.768 -5.918 14.677 1.00 56.50 87 SER A N 1
ATOM 692 C CA . SER A 1 87 ? 7.840 -6.415 13.307 1.00 56.50 87 SER A CA 1
ATOM 693 C C . SER A 1 87 ? 6.442 -6.783 12.813 1.00 56.50 87 SER A C 1
ATOM 695 O O . SER A 1 87 ? 6.043 -7.946 12.869 1.00 56.50 87 SER A O 1
ATOM 697 N N . LEU A 1 88 ? 5.677 -5.804 12.332 1.00 61.25 88 LEU A N 1
ATOM 698 C CA . LEU A 1 88 ? 4.475 -6.079 11.570 1.00 61.25 88 LEU A CA 1
ATOM 699 C C . LEU A 1 88 ? 4.912 -6.830 10.303 1.00 61.25 88 LEU A C 1
ATOM 701 O O . LEU A 1 88 ? 5.890 -6.445 9.663 1.00 61.25 88 LEU A O 1
ATOM 705 N N . PRO A 1 89 ? 4.211 -7.902 9.904 1.00 70.56 89 PRO A N 1
ATOM 706 C CA . PRO A 1 89 ? 4.533 -8.651 8.687 1.00 70.56 89 PRO A CA 1
ATOM 707 C C . PRO A 1 89 ? 4.167 -7.885 7.399 1.00 70.56 89 PRO A C 1
ATOM 709 O O . PRO A 1 89 ? 4.141 -8.474 6.317 1.00 70.56 89 PRO A O 1
ATOM 712 N N . ILE A 1 90 ? 3.822 -6.598 7.516 1.00 75.88 90 ILE A N 1
ATOM 713 C CA . ILE A 1 90 ? 3.494 -5.693 6.420 1.00 75.88 90 ILE A CA 1
ATOM 714 C C . ILE A 1 90 ? 4.142 -4.333 6.659 1.00 75.88 90 ILE A C 1
ATOM 716 O O . ILE A 1 90 ? 4.338 -3.914 7.800 1.00 75.88 90 ILE A O 1
ATOM 720 N N . ARG A 1 91 ? 4.420 -3.631 5.567 1.00 81.62 91 ARG A N 1
ATOM 721 C CA . ARG A 1 91 ? 4.945 -2.269 5.562 1.00 81.62 91 ARG A CA 1
ATOM 722 C C . ARG A 1 91 ? 3.842 -1.319 5.165 1.00 81.62 91 ARG A C 1
ATOM 724 O O . ARG A 1 91 ? 3.246 -1.498 4.106 1.00 81.62 91 ARG A O 1
ATOM 731 N N . ILE A 1 92 ? 3.571 -0.345 6.022 1.00 79.56 92 ILE A N 1
ATOM 732 C CA . ILE A 1 92 ? 2.552 0.677 5.802 1.00 79.56 92 ILE A CA 1
ATOM 733 C C . ILE A 1 92 ? 3.289 1.977 5.522 1.00 79.56 92 ILE A C 1
ATOM 735 O O . ILE A 1 92 ? 4.122 2.407 6.317 1.00 79.56 92 ILE A O 1
ATOM 739 N N . LEU A 1 93 ? 2.982 2.581 4.386 1.00 76.31 93 LEU A N 1
ATOM 740 C CA . LEU A 1 93 ? 3.470 3.891 4.003 1.00 76.31 93 LEU A CA 1
ATOM 741 C C . LEU A 1 93 ? 2.271 4.811 3.855 1.00 76.31 93 LEU A C 1
ATOM 743 O O . LEU A 1 93 ? 1.301 4.438 3.192 1.00 76.31 93 LEU A O 1
ATOM 747 N N . THR A 1 94 ? 2.369 6.019 4.401 1.00 75.19 94 THR A N 1
ATOM 748 C CA . THR A 1 94 ? 1.467 7.093 4.005 1.00 75.19 94 THR A CA 1
ATOM 749 C C . THR A 1 94 ? 2.226 8.172 3.240 1.00 75.19 94 THR A C 1
ATOM 751 O O . THR A 1 94 ? 3.425 8.391 3.435 1.00 75.19 94 THR A O 1
ATOM 754 N N . MET A 1 95 ? 1.531 8.832 2.324 1.00 69.50 95 MET A N 1
ATOM 755 C CA . MET A 1 95 ? 2.035 10.000 1.619 1.00 69.50 95 MET A CA 1
ATOM 756 C C . MET A 1 95 ? 0.956 11.071 1.611 1.00 69.50 95 MET A C 1
ATOM 758 O O . MET A 1 95 ? -0.177 10.801 1.219 1.00 69.50 95 MET A O 1
ATOM 762 N N . LYS A 1 96 ? 1.310 12.297 1.996 1.00 67.38 96 LYS A N 1
ATOM 763 C CA . LYS A 1 96 ? 0.433 13.448 1.774 1.00 67.38 96 LYS A CA 1
ATOM 764 C C . LYS A 1 96 ? 0.384 13.776 0.286 1.00 67.38 96 LYS A C 1
ATOM 766 O O . LYS A 1 96 ? 1.424 13.755 -0.377 1.00 67.38 96 LYS A O 1
ATOM 771 N N . SER A 1 97 ? -0.806 14.088 -0.216 1.00 60.41 97 SER A N 1
ATOM 772 C CA . SER A 1 97 ? -0.950 14.772 -1.494 1.00 60.41 97 SER A CA 1
ATOM 773 C C . SER A 1 97 ? -0.184 16.091 -1.418 1.00 60.41 97 SER A C 1
ATOM 775 O O . SER A 1 97 ? -0.271 16.805 -0.417 1.00 60.41 97 SER A O 1
ATOM 777 N N . VAL A 1 98 ? 0.615 16.361 -2.447 1.00 56.81 98 VAL A N 1
ATOM 778 C CA . VAL A 1 98 ? 1.332 17.633 -2.624 1.00 56.81 98 VAL A CA 1
ATOM 779 C C . VAL A 1 98 ? 0.381 18.790 -2.891 1.00 56.81 98 VAL A C 1
ATOM 781 O O . VAL A 1 98 ? -0.699 18.534 -3.474 1.00 56.81 98 VAL A O 1
#

InterPro domains:
  IPR033480 Single Cache domain 2 [SM01049] (1-71)

pLDDT: mean 80.42, std 14.03, range [42.81, 94.62]

Sequence (98 aa):
MDGEAVHYVYEQGRDAGIREFNDPSGTFSDPEMFIFAFDMNGTLLANPYFPGLVGQNRLNDRDPYGKYPVQILWPMENKALDIPTISLPIRILTMKSV